Protein AF-A0A8H2VZG6-F1 (afdb_monomer_lite)

Structure (mmCIF, N/CA/C/O backbone):
data_AF-A0A8H2VZG6-F1
#
_entry.id   AF-A0A8H2VZG6-F1
#
loop_
_atom_site.group_PDB
_atom_site.id
_atom_site.type_symbol
_atom_site.label_atom_id
_atom_site.label_alt_id
_atom_site.label_comp_id
_atom_site.label_asym_id
_atom_site.label_entity_id
_atom_site.label_seq_id
_atom_site.pdbx_PDB_ins_code
_atom_site.Cartn_x
_atom_site.Cartn_y
_atom_site.Cartn_z
_atom_site.occupancy
_atom_site.B_iso_or_equiv
_atom_site.auth_seq_id
_atom_site.auth_comp_id
_atom_site.auth_asym_id
_atom_site.auth_atom_id
_atom_site.pdbx_PDB_model_num
ATOM 1 N N . MET A 1 1 ? 33.848 -24.763 13.701 1.00 37.84 1 MET A N 1
ATOM 2 C CA . MET A 1 1 ? 32.915 -24.326 12.642 1.00 37.84 1 MET A CA 1
ATOM 3 C C . MET A 1 1 ? 31.673 -23.818 13.354 1.00 37.84 1 MET A C 1
ATOM 5 O O . MET A 1 1 ? 30.870 -24.635 13.773 1.00 37.84 1 MET A O 1
ATOM 9 N N . SER A 1 2 ? 31.587 -22.513 13.623 1.00 47.09 2 SER A N 1
ATOM 10 C CA . SER A 1 2 ? 30.381 -21.935 14.229 1.00 47.09 2 SER A CA 1
ATOM 11 C C . SER A 1 2 ? 29.371 -21.682 13.125 1.00 47.09 2 SER A C 1
ATOM 13 O O . SER A 1 2 ? 29.556 -20.775 12.318 1.00 47.09 2 SER A O 1
ATOM 15 N N . THR A 1 3 ? 28.319 -22.490 13.081 1.00 54.88 3 THR A N 1
ATOM 16 C CA . THR A 1 3 ? 27.042 -22.101 12.487 1.00 54.88 3 THR A CA 1
ATOM 17 C C . THR A 1 3 ? 26.516 -20.928 13.305 1.00 54.88 3 THR A C 1
ATOM 19 O O . THR A 1 3 ? 25.902 -21.115 14.349 1.00 54.88 3 THR A O 1
ATOM 22 N N . GLN A 1 4 ? 26.851 -19.706 12.891 1.00 54.19 4 GLN A N 1
ATOM 23 C CA . GLN A 1 4 ? 26.025 -18.561 13.245 1.00 54.19 4 GLN A CA 1
ATOM 24 C C . GLN A 1 4 ? 24.702 -18.784 12.523 1.00 54.19 4 GLN A C 1
ATOM 26 O O . GLN A 1 4 ? 24.651 -18.703 11.295 1.00 54.19 4 GLN A O 1
ATOM 31 N N . ASP A 1 5 ? 23.677 -19.158 13.283 1.00 57.19 5 ASP A N 1
ATOM 32 C CA . ASP A 1 5 ? 22.294 -19.072 12.844 1.00 57.19 5 ASP A CA 1
ATOM 33 C C . ASP A 1 5 ? 22.081 -17.648 12.326 1.00 57.19 5 ASP A C 1
ATOM 35 O O . ASP A 1 5 ? 22.158 -16.672 13.073 1.00 57.19 5 ASP A O 1
ATOM 39 N N . LEU A 1 6 ? 21.949 -17.520 11.006 1.00 63.75 6 LEU A N 1
ATOM 40 C CA . LEU A 1 6 ? 21.604 -16.261 10.369 1.00 63.75 6 LEU A CA 1
ATOM 41 C C . LEU A 1 6 ? 20.164 -15.975 10.771 1.00 63.75 6 LEU A C 1
ATOM 43 O O . LEU A 1 6 ? 19.238 -16.499 10.148 1.00 63.75 6 LEU A O 1
ATOM 47 N N . ASP A 1 7 ? 19.988 -15.183 11.828 1.00 68.12 7 ASP A N 1
ATOM 48 C CA . ASP A 1 7 ? 18.688 -14.616 12.157 1.00 68.12 7 ASP A CA 1
ATOM 49 C C . ASP A 1 7 ? 18.083 -14.046 10.865 1.00 68.12 7 ASP A C 1
ATOM 51 O O . ASP A 1 7 ? 18.755 -13.288 10.149 1.00 68.12 7 ASP A O 1
ATOM 55 N N . PRO A 1 8 ? 16.854 -14.450 10.499 1.00 74.00 8 PRO A N 1
ATOM 56 C CA . PRO A 1 8 ? 16.259 -14.018 9.250 1.00 74.00 8 PRO A CA 1
ATOM 57 C C . PRO A 1 8 ? 16.148 -12.495 9.254 1.00 74.00 8 PRO A C 1
ATOM 59 O O . PRO A 1 8 ? 15.596 -11.906 10.187 1.00 74.00 8 PRO A O 1
ATOM 62 N N . ASP A 1 9 ? 16.666 -11.869 8.192 1.00 88.81 9 ASP A N 1
ATOM 63 C CA . ASP A 1 9 ? 16.637 -10.417 8.020 1.00 88.81 9 ASP A CA 1
ATOM 64 C C . ASP A 1 9 ? 15.227 -9.858 8.342 1.00 88.81 9 ASP A C 1
ATOM 66 O O . ASP A 1 9 ? 14.216 -10.469 7.962 1.00 88.81 9 ASP A O 1
ATOM 70 N N . PRO A 1 10 ? 15.118 -8.715 9.049 1.00 90.50 10 PRO A N 1
ATOM 71 C CA . PRO A 1 10 ? 13.831 -8.192 9.505 1.00 90.50 10 PRO A CA 1
ATOM 72 C C . PRO A 1 10 ? 12.799 -7.993 8.389 1.00 90.50 10 PRO A C 1
ATOM 74 O O . PRO A 1 10 ? 11.603 -8.190 8.622 1.00 90.50 10 PRO A O 1
ATOM 77 N N . ILE A 1 11 ? 13.236 -7.637 7.173 1.00 89.69 11 ILE A N 1
ATOM 78 C CA . ILE A 1 11 ? 12.339 -7.481 6.018 1.00 89.69 11 ILE A CA 1
ATOM 79 C C . ILE A 1 11 ? 11.770 -8.845 5.637 1.00 89.69 11 ILE A C 1
ATOM 81 O O . ILE A 1 11 ? 10.555 -8.988 5.480 1.00 89.69 11 ILE A O 1
ATOM 85 N N . THR A 1 12 ? 12.626 -9.859 5.550 1.00 92.38 12 THR A N 1
ATOM 86 C CA . THR A 1 12 ? 12.233 -11.239 5.254 1.00 92.38 12 THR A CA 1
ATOM 87 C C . THR A 1 12 ? 11.240 -11.767 6.286 1.00 92.38 12 THR A C 1
ATOM 89 O O . THR A 1 12 ? 10.180 -12.281 5.920 1.00 92.38 12 THR A O 1
ATOM 92 N N . THR A 1 13 ? 11.517 -11.537 7.571 1.00 93.50 13 THR A N 1
ATOM 93 C CA . THR A 1 13 ? 10.627 -11.905 8.679 1.00 93.50 13 THR A CA 1
ATOM 94 C C . THR A 1 13 ? 9.260 -11.228 8.564 1.00 93.50 13 THR A C 1
ATOM 96 O O . THR A 1 13 ? 8.226 -11.889 8.675 1.00 93.50 13 THR A O 1
ATOM 99 N N . ALA A 1 14 ? 9.215 -9.925 8.274 1.00 93.44 14 ALA A N 1
ATOM 100 C CA . ALA A 1 14 ? 7.953 -9.210 8.098 1.00 93.44 14 ALA A CA 1
ATOM 101 C C . ALA A 1 14 ? 7.160 -9.720 6.882 1.00 93.44 14 ALA A C 1
ATOM 103 O O . ALA A 1 14 ? 5.930 -9.786 6.916 1.00 93.44 14 ALA A O 1
ATOM 104 N N . CYS A 1 15 ? 7.840 -10.049 5.781 1.00 92.75 15 CYS A N 1
ATOM 105 C CA . CYS A 1 15 ? 7.216 -10.515 4.538 1.00 92.75 15 CYS A CA 1
ATOM 106 C C . CYS A 1 15 ? 6.686 -11.949 4.609 1.00 92.75 15 CYS A C 1
ATOM 108 O O . CYS A 1 15 ? 5.702 -12.264 3.935 1.00 92.75 15 CYS A O 1
ATOM 110 N N . ALA A 1 16 ? 7.257 -12.781 5.480 1.00 93.06 16 ALA A N 1
ATOM 111 C CA . ALA A 1 16 ? 6.772 -14.132 5.737 1.00 93.06 16 ALA A CA 1
ATOM 112 C C . ALA A 1 16 ? 5.455 -14.178 6.541 1.00 93.06 16 ALA A C 1
ATOM 114 O O . ALA A 1 16 ? 4.714 -15.154 6.435 1.00 93.06 16 ALA A O 1
ATOM 115 N N . LYS A 1 17 ? 5.128 -13.134 7.317 1.00 94.81 17 LYS A N 1
ATOM 116 C CA . LYS A 1 17 ? 3.923 -13.100 8.167 1.00 94.81 17 LYS A CA 1
ATOM 117 C C . LYS A 1 17 ? 2.621 -13.210 7.368 1.00 94.81 17 LYS A C 1
ATOM 119 O O . LYS A 1 17 ? 2.531 -12.774 6.214 1.00 94.81 17 LYS A O 1
ATOM 124 N N . SER A 1 18 ? 1.580 -13.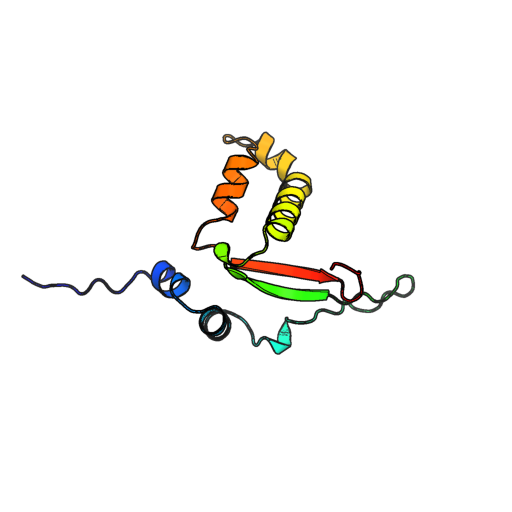750 8.004 1.00 94.50 18 SER A N 1
ATOM 125 C CA . SER A 1 18 ? 0.194 -13.608 7.536 1.00 94.50 18 SER A CA 1
ATOM 126 C C . SER A 1 18 ? -0.200 -12.122 7.472 1.00 94.50 18 SER A C 1
ATOM 128 O O . SER A 1 18 ? 0.503 -11.259 8.004 1.00 94.50 18 SER A O 1
ATOM 130 N N . LEU A 1 19 ? -1.306 -11.795 6.793 1.00 93.38 19 LEU A N 1
ATOM 131 C CA . LEU A 1 19 ? -1.803 -10.415 6.822 1.00 93.38 19 LEU A CA 1
ATOM 132 C C . LEU A 1 19 ? -2.256 -10.015 8.228 1.00 93.38 19 LEU A C 1
ATOM 134 O O . LEU A 1 19 ? -1.954 -8.899 8.635 1.00 93.38 19 LEU A O 1
ATOM 138 N N . GLU A 1 20 ? -2.906 -10.917 8.974 1.00 94.00 20 GLU A N 1
ATOM 139 C CA . GLU A 1 20 ? -3.354 -10.621 10.339 1.00 94.00 20 GLU A CA 1
ATOM 140 C C . GLU A 1 20 ? -2.174 -10.373 11.287 1.00 94.00 20 GLU A C 1
ATOM 142 O O . GLU A 1 20 ? -2.180 -9.394 12.031 1.00 94.00 20 GLU A O 1
ATOM 147 N N . ASP A 1 21 ? -1.135 -11.214 11.236 1.00 96.06 21 ASP A N 1
ATOM 148 C CA . ASP A 1 21 ? 0.058 -11.038 12.072 1.00 96.06 21 ASP A CA 1
ATOM 149 C C . ASP A 1 21 ? 0.828 -9.775 11.689 1.00 96.06 21 ASP A C 1
ATOM 151 O O . ASP A 1 21 ? 1.296 -9.048 12.560 1.00 96.06 21 ASP A O 1
ATOM 155 N N . PHE A 1 22 ? 0.958 -9.497 10.387 1.00 95.06 22 PHE A N 1
ATOM 156 C CA . PHE A 1 22 ? 1.596 -8.268 9.922 1.00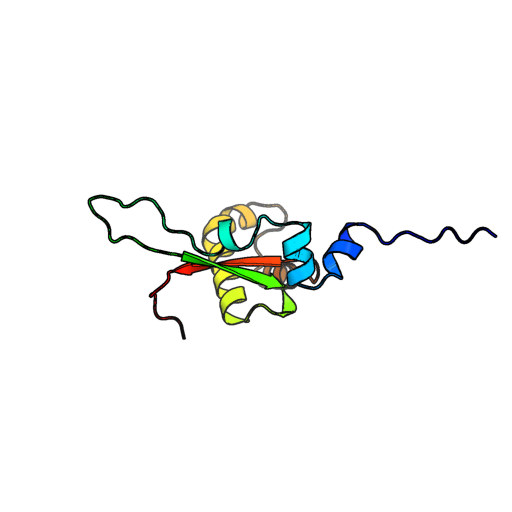 95.06 22 PHE A CA 1
ATOM 157 C C . PHE A 1 22 ? 0.841 -7.036 10.424 1.00 95.06 22 PHE A C 1
ATOM 159 O O . PHE A 1 22 ? 1.452 -6.084 10.902 1.00 95.06 22 PHE A O 1
ATOM 166 N N . GLU A 1 23 ? -0.485 -7.051 10.320 1.00 95.00 23 GLU A N 1
ATOM 167 C CA . GLU A 1 23 ? -1.314 -5.941 10.759 1.00 95.00 23 GLU A CA 1
ATOM 168 C C . GLU A 1 23 ? -1.225 -5.736 12.275 1.00 95.00 23 GLU A C 1
ATOM 170 O O . GLU A 1 23 ? -1.009 -4.613 12.721 1.00 95.00 23 GLU A O 1
ATOM 175 N N . ARG A 1 24 ? -1.310 -6.812 13.064 1.00 95.62 24 ARG A N 1
ATOM 176 C CA . ARG A 1 24 ? -1.165 -6.753 14.524 1.00 95.62 24 ARG A CA 1
ATOM 177 C C . ARG A 1 24 ? 0.179 -6.163 14.951 1.00 95.62 24 ARG A C 1
ATOM 179 O O . ARG A 1 24 ? 0.222 -5.390 15.904 1.00 95.62 24 ARG A O 1
ATOM 186 N N . ASP A 1 25 ? 1.261 -6.555 14.282 1.00 95.88 25 ASP A N 1
ATOM 187 C CA . ASP A 1 25 ? 2.617 -6.244 14.734 1.00 95.88 25 ASP A CA 1
ATOM 188 C C . ASP A 1 25 ? 3.128 -4.888 14.209 1.00 95.88 25 ASP A C 1
ATOM 190 O O . ASP A 1 25 ? 3.984 -4.273 14.846 1.00 95.88 25 ASP A O 1
ATOM 194 N N . TYR A 1 26 ? 2.624 -4.412 13.061 1.00 94.94 26 TYR A N 1
ATOM 195 C CA . TYR A 1 26 ? 3.154 -3.218 12.382 1.00 94.94 26 TYR A CA 1
ATOM 196 C C . TYR A 1 26 ? 2.134 -2.113 12.103 1.00 94.94 26 TYR A C 1
ATOM 198 O O . TYR A 1 26 ? 2.531 -1.028 11.673 1.00 94.94 26 TYR A O 1
ATOM 206 N N . MET A 1 27 ? 0.837 -2.350 12.304 1.00 94.94 27 MET A N 1
ATOM 207 C CA . MET A 1 27 ? -0.201 -1.351 12.058 1.00 94.94 27 MET A CA 1
ATOM 208 C C . MET A 1 27 ? -0.947 -0.971 13.342 1.00 94.94 27 MET A C 1
ATOM 210 O O . MET A 1 27 ? -0.989 -1.739 14.302 1.00 94.94 27 MET A O 1
ATOM 214 N N . PRO A 1 28 ? -1.570 0.220 13.379 1.00 95.12 28 PRO A N 1
ATOM 215 C CA . PRO A 1 28 ? -2.553 0.537 14.405 1.00 95.12 28 PRO A CA 1
ATOM 216 C C . PRO A 1 28 ? -3.703 -0.483 14.417 1.00 95.12 28 PRO A C 1
ATOM 218 O O . PRO A 1 28 ? -3.951 -1.136 13.398 1.00 95.12 28 PRO A O 1
ATOM 221 N N . PRO A 1 29 ? -4.467 -0.582 15.520 1.00 93.62 29 PRO A N 1
ATOM 222 C CA . PRO A 1 29 ? -5.635 -1.450 15.579 1.00 93.62 29 PRO A CA 1
ATOM 223 C C . PRO A 1 29 ? -6.570 -1.219 14.389 1.00 93.62 29 PRO A C 1
ATOM 225 O O . PRO A 1 29 ? -6.902 -0.079 14.070 1.00 93.62 29 PRO A O 1
ATOM 228 N N . ARG A 1 30 ? -7.057 -2.298 13.766 1.00 92.12 30 ARG A N 1
ATOM 229 C CA . ARG A 1 30 ? -7.959 -2.249 12.600 1.00 92.12 30 ARG A CA 1
ATOM 230 C C . ARG A 1 30 ? -9.112 -1.251 12.772 1.00 92.12 30 ARG A C 1
ATOM 232 O O . ARG A 1 30 ? -9.465 -0.535 11.835 1.00 92.12 30 ARG A O 1
ATOM 239 N N . SER A 1 31 ? -9.674 -1.169 13.979 1.00 93.00 31 SER A N 1
ATOM 240 C CA . SER A 1 31 ? -10.766 -0.257 14.337 1.00 93.00 31 SER A CA 1
ATOM 241 C C . SER A 1 31 ? -10.429 1.228 14.172 1.00 93.00 31 SER A C 1
ATOM 243 O O . SER A 1 31 ? -11.342 2.023 13.975 1.00 93.00 31 SER A O 1
ATOM 245 N N . SER A 1 32 ? -9.151 1.615 14.215 1.00 93.31 32 SER A N 1
ATOM 246 C CA . SER A 1 32 ? -8.739 3.016 14.116 1.00 93.31 32 SER A CA 1
ATOM 247 C C . SER A 1 32 ? -8.658 3.530 12.680 1.00 93.31 32 SER A C 1
ATOM 249 O O . SER A 1 32 ? -8.613 4.742 12.485 1.00 93.31 32 SER A O 1
ATOM 251 N N . TYR A 1 33 ? -8.587 2.647 11.676 1.00 93.00 33 TYR A N 1
ATOM 252 C CA . TYR A 1 33 ? -8.326 3.065 10.293 1.00 93.00 33 TYR A CA 1
ATOM 253 C C . TYR A 1 33 ? -9.163 2.343 9.224 1.00 93.00 33 TYR A C 1
ATOM 255 O O . TYR A 1 33 ? -9.172 2.769 8.071 1.00 93.00 33 TYR A O 1
ATOM 263 N N . ALA A 1 34 ? -9.882 1.266 9.558 1.00 94.38 34 ALA A N 1
ATOM 264 C CA . ALA A 1 34 ? -10.637 0.488 8.571 1.00 94.38 34 ALA A CA 1
ATOM 265 C C . ALA A 1 34 ? -11.747 1.258 7.857 1.00 94.38 34 ALA A C 1
ATOM 267 O O . ALA A 1 34 ? -12.059 0.956 6.700 1.00 94.38 34 ALA A O 1
ATOM 268 N N . LEU A 1 35 ? -12.339 2.229 8.545 1.00 95.00 35 LEU A N 1
ATOM 269 C CA . LEU A 1 35 ? -13.377 3.095 8.020 1.00 95.00 35 LEU A CA 1
ATOM 270 C C . LEU A 1 35 ? -12.971 4.542 8.275 1.00 95.00 35 LEU A C 1
ATOM 272 O O . LEU A 1 35 ? -12.700 4.928 9.409 1.00 95.00 35 LEU A O 1
ATOM 276 N N . TYR A 1 36 ? -12.945 5.336 7.215 1.00 92.88 36 TYR A N 1
ATOM 277 C CA . TYR A 1 36 ? -12.644 6.754 7.279 1.00 92.88 36 TYR A CA 1
ATOM 278 C C . TYR A 1 36 ? -13.840 7.561 6.785 1.00 92.88 36 TYR A C 1
ATOM 280 O O . TYR A 1 36 ? -14.242 7.446 5.627 1.00 92.88 36 TYR A O 1
ATOM 288 N N . ALA A 1 37 ? -14.387 8.398 7.660 1.00 90.81 37 ALA A N 1
ATOM 289 C CA . ALA A 1 37 ? -15.369 9.410 7.309 1.00 90.81 37 ALA A CA 1
ATOM 290 C C . ALA A 1 37 ? -14.706 10.786 7.485 1.00 90.81 37 ALA A C 1
ATOM 292 O O . ALA A 1 37 ? -14.406 11.166 8.621 1.00 90.81 37 ALA A O 1
ATOM 293 N N . PRO A 1 38 ? -14.406 11.524 6.400 1.00 88.31 38 PRO A N 1
ATOM 294 C CA . PRO A 1 38 ? -13.951 12.898 6.525 1.00 88.31 38 PRO A CA 1
ATOM 295 C C . PRO A 1 38 ? -15.002 13.759 7.245 1.00 88.31 38 PRO A C 1
ATOM 297 O O . PRO A 1 38 ? -16.196 13.450 7.182 1.00 88.31 38 PRO A O 1
ATOM 300 N N . PRO A 1 39 ? -14.580 14.869 7.878 1.00 88.56 39 PRO A N 1
ATOM 301 C CA . PRO A 1 39 ? -15.506 15.820 8.475 1.00 88.56 39 PRO A CA 1
ATOM 302 C C . PRO A 1 39 ? -16.555 16.282 7.452 1.00 88.56 39 PRO A C 1
ATOM 304 O O . PRO A 1 39 ? -16.200 16.511 6.287 1.00 88.56 39 PRO A O 1
ATOM 307 N N . PRO A 1 40 ? -17.827 16.433 7.862 1.00 86.62 40 PRO A N 1
ATOM 308 C CA . PRO A 1 40 ? -18.878 16.896 6.970 1.00 86.62 40 PRO A CA 1
ATOM 309 C C . PRO A 1 40 ? -18.538 18.289 6.436 1.00 86.62 40 PRO A C 1
ATOM 311 O O . PRO A 1 40 ? -18.046 19.153 7.165 1.00 86.62 40 PRO A O 1
ATOM 314 N N . LYS A 1 41 ? -18.799 18.502 5.146 1.00 88.00 41 LYS A N 1
ATOM 315 C CA . LYS A 1 41 ? -18.678 19.812 4.501 1.00 88.00 41 LYS A CA 1
ATOM 316 C C . LYS A 1 41 ? -20.086 20.356 4.248 1.00 88.00 41 LYS A C 1
ATOM 318 O O . LYS A 1 41 ? -20.923 19.569 3.815 1.00 88.00 41 LYS A O 1
ATOM 323 N N . PRO A 1 42 ? -20.347 21.659 4.467 1.00 85.12 42 PRO A N 1
ATOM 324 C CA . PRO A 1 42 ? -21.686 22.233 4.304 1.00 85.12 42 PRO A CA 1
ATOM 325 C C . PRO A 1 42 ? -22.295 21.980 2.918 1.00 85.12 42 PRO A C 1
ATOM 327 O O . PRO A 1 42 ? -23.480 21.686 2.813 1.00 85.12 42 PRO A O 1
ATOM 330 N N . ASP A 1 43 ? -21.458 22.007 1.877 1.00 88.69 43 ASP A N 1
ATOM 331 C CA . ASP A 1 43 ? -21.902 21.988 0.478 1.00 88.69 43 ASP A CA 1
ATOM 332 C C . ASP A 1 43 ? -21.590 20.670 -0.251 1.00 88.69 43 ASP A C 1
ATOM 334 O O . ASP A 1 43 ? -21.557 20.629 -1.482 1.00 88.69 43 ASP A O 1
ATOM 338 N N . ALA A 1 44 ? -21.298 19.583 0.474 1.00 80.56 44 ALA A N 1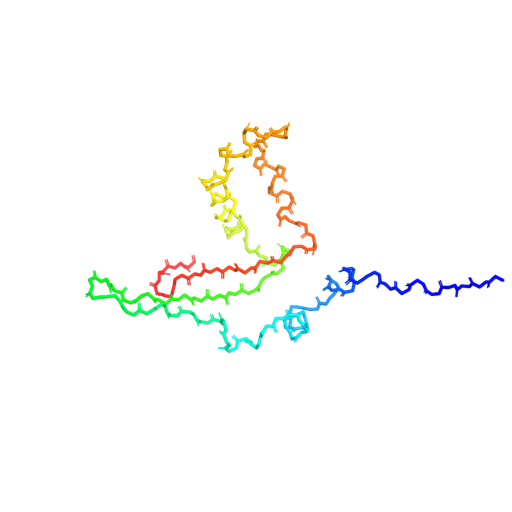
ATOM 339 C CA . ALA A 1 44 ? -20.984 18.302 -0.156 1.00 80.56 44 ALA A CA 1
ATOM 340 C C . ALA A 1 44 ? -21.549 17.106 0.621 1.00 80.56 44 ALA A C 1
ATOM 342 O O . ALA A 1 44 ? -21.527 17.103 1.852 1.00 80.56 44 ALA A O 1
ATOM 343 N N . PRO A 1 45 ? -21.995 16.048 -0.083 1.00 83.56 45 PRO A N 1
ATOM 344 C CA . PRO A 1 45 ? -22.429 14.824 0.572 1.00 83.56 45 PRO A CA 1
ATOM 345 C C . PRO A 1 45 ? -21.280 14.214 1.382 1.00 83.56 45 PRO A C 1
ATOM 347 O O . PRO A 1 45 ? -20.138 14.137 0.911 1.00 83.56 45 PRO A O 1
ATOM 350 N N . THR A 1 46 ? -21.586 13.752 2.595 1.00 84.19 46 THR A N 1
ATOM 351 C CA . THR A 1 46 ? -20.625 13.021 3.425 1.00 84.19 46 THR A CA 1
ATOM 352 C C . THR A 1 46 ? -20.285 11.704 2.744 1.00 84.19 46 THR A C 1
ATOM 354 O O . THR A 1 46 ? -21.133 10.829 2.584 1.00 84.19 46 THR A O 1
ATOM 357 N N . LYS A 1 47 ? -19.021 11.557 2.357 1.00 90.25 47 LYS A N 1
ATOM 358 C CA . LYS A 1 47 ? -18.477 10.302 1.840 1.00 90.25 47 LYS A CA 1
ATOM 359 C C . LYS A 1 47 ? -17.912 9.487 2.988 1.00 90.25 47 LYS A C 1
ATOM 361 O O . LYS A 1 47 ? -17.473 10.044 3.985 1.00 90.25 47 LYS A O 1
ATOM 366 N N . SER A 1 48 ? -17.892 8.174 2.843 1.00 92.50 48 SER A N 1
ATOM 367 C CA . SER A 1 48 ? -17.169 7.281 3.748 1.00 92.50 48 SER A CA 1
ATOM 368 C C . SER A 1 48 ? -16.291 6.365 2.922 1.00 92.50 48 SER A C 1
ATOM 370 O O . SER A 1 48 ? -16.626 6.052 1.783 1.00 92.50 48 SER A O 1
ATOM 372 N N . TYR A 1 49 ? -15.164 5.944 3.475 1.00 95.25 49 TYR A N 1
ATOM 373 C CA . TYR A 1 49 ? -14.175 5.154 2.763 1.00 95.25 49 TYR A CA 1
ATOM 374 C C . TYR A 1 49 ? -13.782 3.933 3.575 1.00 95.25 49 TYR A C 1
ATOM 376 O O . TYR A 1 49 ? -13.438 4.043 4.749 1.00 95.25 49 TYR A O 1
ATOM 384 N N . LYS A 1 50 ? -13.797 2.768 2.936 1.00 96.00 50 LYS A N 1
ATOM 385 C CA . LYS A 1 50 ? -13.280 1.523 3.492 1.00 96.00 50 LYS A CA 1
ATOM 386 C C . LYS A 1 50 ? -11.832 1.351 3.056 1.00 96.00 50 LYS A C 1
ATOM 388 O O . LYS A 1 50 ? -11.536 1.415 1.862 1.00 96.00 50 LYS A O 1
ATOM 393 N N . ILE A 1 51 ? -10.948 1.114 4.018 1.00 95.88 51 ILE A N 1
ATOM 394 C CA . ILE A 1 51 ? -9.524 0.865 3.784 1.00 95.88 51 ILE A CA 1
ATOM 395 C C . ILE A 1 51 ? -9.259 -0.606 4.053 1.00 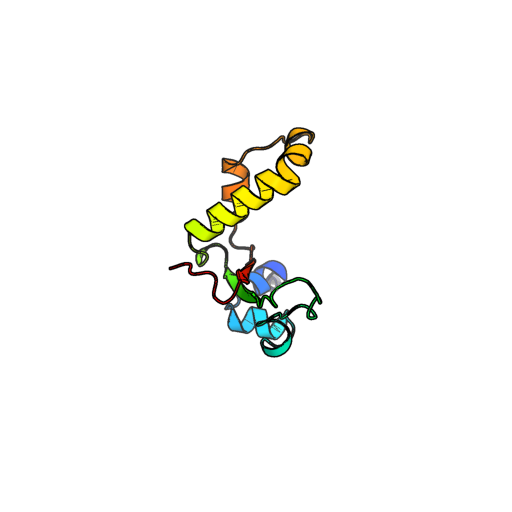95.88 51 ILE A C 1
ATOM 397 O O . ILE A 1 51 ? -9.477 -1.058 5.173 1.00 95.88 51 ILE A O 1
ATOM 401 N N . ASN A 1 52 ? -8.789 -1.355 3.061 1.00 95.44 52 ASN A N 1
ATOM 402 C CA . ASN A 1 52 ? -8.446 -2.770 3.201 1.00 95.44 52 ASN A CA 1
ATOM 403 C C . ASN A 1 52 ? -6.962 -3.000 2.907 1.00 95.44 52 ASN A C 1
ATOM 405 O O . ASN A 1 52 ? -6.400 -2.360 2.017 1.00 95.44 52 ASN A O 1
ATOM 409 N N . LEU A 1 53 ? -6.360 -3.939 3.637 1.00 95.81 53 LEU A N 1
ATOM 410 C CA . LEU A 1 53 ? -4.972 -4.348 3.471 1.00 95.81 53 LEU A CA 1
ATOM 411 C C . LEU A 1 53 ? -4.885 -5.611 2.602 1.00 95.81 53 LEU A C 1
ATOM 413 O O . LEU A 1 53 ? -5.632 -6.564 2.813 1.00 95.81 53 LEU A O 1
ATOM 417 N N . TYR A 1 54 ? -3.958 -5.621 1.647 1.00 96.25 54 TYR A N 1
ATOM 418 C CA . TYR A 1 54 ? -3.701 -6.754 0.758 1.00 96.25 54 TYR A CA 1
ATOM 419 C C . TYR A 1 54 ? -2.201 -7.004 0.609 1.00 96.25 54 TYR A C 1
ATOM 421 O O . TYR A 1 54 ? -1.401 -6.067 0.611 1.00 96.25 54 TYR A O 1
ATOM 429 N N . LYS A 1 55 ? -1.814 -8.262 0.386 1.00 94.94 55 LYS A N 1
ATOM 430 C CA . LYS A 1 55 ? -0.516 -8.592 -0.219 1.00 94.94 55 LYS A CA 1
ATOM 431 C C . LYS A 1 55 ? -0.600 -8.403 -1.730 1.00 94.94 55 LYS A C 1
ATOM 433 O O . LYS A 1 55 ? -1.678 -8.579 -2.306 1.00 94.94 55 LYS A O 1
ATOM 438 N N . ALA A 1 56 ? 0.530 -8.128 -2.379 1.00 93.88 56 ALA A N 1
ATOM 439 C CA . ALA A 1 56 ? 0.594 -7.983 -3.835 1.00 93.88 56 ALA A CA 1
ATOM 440 C C . ALA A 1 56 ? -0.018 -9.178 -4.596 1.00 93.88 56 ALA A C 1
ATOM 442 O O . ALA A 1 56 ? -0.739 -8.978 -5.569 1.00 93.88 56 ALA A O 1
ATOM 443 N N . ASN A 1 57 ? 0.199 -10.409 -4.117 1.00 90.88 57 ASN A N 1
ATOM 444 C CA . ASN A 1 57 ? -0.331 -11.631 -4.735 1.00 90.88 57 ASN A CA 1
ATOM 445 C C . ASN A 1 57 ? -1.831 -11.882 -4.476 1.00 90.88 57 ASN A C 1
ATOM 447 O O . ASN A 1 57 ? -2.450 -12.643 -5.211 1.00 90.88 57 ASN A O 1
ATOM 451 N N . THR A 1 58 ? -2.413 -11.257 -3.450 1.00 94.25 58 THR A N 1
ATOM 452 C CA . THR A 1 58 ? -3.847 -11.370 -3.113 1.00 94.25 58 THR A CA 1
ATOM 453 C C . THR A 1 58 ? -4.690 -10.231 -3.684 1.00 94.25 58 THR A C 1
ATOM 455 O O . THR A 1 58 ? -5.917 -10.295 -3.649 1.00 94.25 58 THR A O 1
ATOM 458 N N . LEU A 1 59 ? -4.053 -9.167 -4.181 1.00 94.69 59 LEU A N 1
ATOM 459 C CA . LEU A 1 59 ? -4.753 -8.021 -4.744 1.00 94.69 59 LEU A CA 1
ATOM 460 C C . LEU A 1 59 ? -5.335 -8.379 -6.115 1.00 94.69 59 LEU A C 1
ATOM 462 O O . LEU A 1 59 ? -4.630 -8.862 -7.002 1.00 94.69 59 LEU A O 1
ATOM 466 N N . HIS A 1 60 ? -6.622 -8.098 -6.314 1.00 95.31 60 HIS A N 1
ATOM 467 C CA . HIS A 1 60 ? -7.289 -8.406 -7.572 1.00 95.31 60 HIS A CA 1
ATOM 468 C C . HIS A 1 60 ? -6.662 -7.625 -8.738 1.00 95.31 60 HIS A C 1
ATOM 470 O O . HIS A 1 60 ? -6.338 -6.440 -8.625 1.00 95.31 60 HIS A O 1
ATOM 476 N N . THR A 1 61 ? -6.537 -8.253 -9.909 1.00 93.38 61 THR A N 1
ATOM 477 C CA . THR A 1 61 ? -5.866 -7.644 -11.073 1.00 93.38 61 THR A CA 1
ATOM 478 C C . THR A 1 61 ? -6.528 -6.340 -11.532 1.00 93.38 61 THR A C 1
ATOM 480 O O . THR A 1 61 ? -5.842 -5.439 -12.031 1.00 93.38 61 THR A O 1
ATOM 483 N N . ARG A 1 62 ? -7.852 -6.211 -11.344 1.00 94.25 62 ARG A N 1
ATOM 484 C CA . ARG A 1 62 ? -8.589 -4.961 -11.610 1.00 94.25 62 ARG A CA 1
ATOM 485 C C . ARG A 1 62 ? -8.122 -3.830 -10.691 1.00 94.25 62 ARG A C 1
ATOM 487 O O . ARG A 1 62 ? -7.806 -2.756 -11.194 1.00 94.25 62 ARG A O 1
ATOM 494 N N . ASP A 1 63 ? -7.990 -4.089 -9.390 1.00 95.12 63 ASP A N 1
ATOM 495 C CA . ASP A 1 63 ? -7.503 -3.098 -8.424 1.00 95.12 63 ASP A CA 1
ATOM 496 C C . ASP A 1 63 ? -6.048 -2.719 -8.699 1.00 95.12 63 ASP A C 1
ATOM 498 O O . ASP A 1 63 ? -5.721 -1.539 -8.763 1.00 95.12 63 ASP A O 1
ATOM 502 N N . LEU A 1 64 ? -5.180 -3.706 -8.952 1.00 95.38 64 LEU A N 1
ATOM 503 C CA . LEU A 1 64 ? -3.778 -3.455 -9.299 1.00 95.38 64 LEU A CA 1
ATOM 504 C C . LEU A 1 64 ? -3.664 -2.548 -10.536 1.00 95.38 64 LEU A C 1
ATOM 506 O O . LEU A 1 64 ? -2.832 -1.642 -10.588 1.00 95.38 64 LEU A O 1
ATOM 510 N N . THR A 1 65 ? -4.529 -2.768 -11.529 1.00 95.88 65 THR A N 1
ATOM 511 C CA . THR A 1 65 ? -4.591 -1.939 -12.739 1.00 95.88 65 THR A CA 1
ATOM 512 C C . THR A 1 65 ? -5.114 -0.536 -12.437 1.00 95.88 65 THR A C 1
ATOM 514 O O . THR A 1 65 ? -4.540 0.434 -12.928 1.00 95.88 65 THR A O 1
ATOM 517 N N . ALA A 1 66 ? -6.142 -0.398 -11.596 1.00 96.19 66 ALA A N 1
ATOM 518 C CA . ALA A 1 66 ? -6.628 0.905 -11.148 1.00 96.19 66 ALA A CA 1
ATOM 519 C C . ALA A 1 66 ? -5.537 1.692 -10.397 1.00 96.19 66 ALA A C 1
ATOM 521 O O . ALA A 1 66 ? -5.329 2.873 -10.676 1.00 96.19 66 ALA A O 1
ATOM 522 N N . CYS A 1 67 ? -4.775 1.031 -9.519 1.00 96.75 67 CYS A N 1
ATOM 523 C CA . CYS A 1 67 ? -3.629 1.621 -8.829 1.00 96.75 67 CYS A CA 1
ATOM 524 C C . CYS A 1 67 ? -2.516 2.039 -9.803 1.00 96.75 67 CYS A C 1
ATOM 526 O O . CYS A 1 67 ? -1.974 3.135 -9.673 1.00 96.75 67 CYS A O 1
ATOM 528 N N . LEU A 1 68 ? -2.190 1.213 -10.803 1.00 96.94 68 LEU A N 1
ATOM 529 C CA . LEU A 1 68 ? -1.186 1.563 -11.814 1.00 96.94 68 LEU A CA 1
ATOM 530 C C . LEU A 1 68 ? -1.613 2.797 -12.621 1.00 96.94 68 LEU A C 1
ATOM 532 O O . LEU A 1 68 ? -0.816 3.715 -12.806 1.00 96.94 68 LEU A O 1
ATOM 536 N N . ASN A 1 69 ? -2.879 2.845 -13.044 1.00 96.81 69 ASN A N 1
ATOM 537 C CA . ASN A 1 69 ? -3.444 3.991 -13.755 1.00 96.81 69 ASN A CA 1
ATOM 538 C C . ASN A 1 69 ? -3.417 5.255 -12.886 1.00 96.81 69 ASN A C 1
ATOM 540 O O . ASN A 1 69 ? -3.146 6.346 -13.386 1.00 96.81 69 ASN A O 1
ATOM 544 N N . LEU A 1 70 ? -3.674 5.121 -11.580 1.00 96.69 70 LEU A N 1
ATOM 545 C CA . LEU A 1 70 ? -3.560 6.230 -10.638 1.00 96.69 70 LEU A CA 1
ATOM 546 C C . LEU A 1 70 ? -2.123 6.768 -10.593 1.00 96.69 70 LEU A C 1
ATOM 548 O O . LEU A 1 70 ? -1.942 7.973 -10.743 1.00 96.69 70 LEU A O 1
ATOM 552 N N . ILE A 1 71 ? -1.118 5.893 -10.471 1.00 96.19 71 ILE A N 1
ATOM 553 C CA . ILE A 1 71 ? 0.307 6.272 -10.478 1.00 96.19 71 ILE A CA 1
ATOM 554 C C . ILE A 1 71 ? 0.691 6.954 -11.794 1.00 96.19 71 ILE A C 1
ATOM 556 O O . ILE A 1 71 ? 1.390 7.966 -11.784 1.00 96.19 71 ILE A O 1
ATOM 560 N N . GLU A 1 72 ? 0.239 6.435 -12.937 1.00 96.19 72 GLU A N 1
ATOM 561 C CA . GLU A 1 72 ? 0.520 7.062 -14.230 1.00 96.19 72 GLU A CA 1
ATOM 562 C C . GLU A 1 72 ? -0.048 8.482 -14.303 1.00 96.19 72 GLU A C 1
ATOM 564 O O . GLU A 1 72 ? 0.635 9.410 -14.743 1.00 96.19 72 GLU A O 1
ATOM 569 N N . ARG A 1 73 ? -1.285 8.668 -13.835 1.00 97.19 73 ARG A N 1
ATOM 570 C CA . ARG A 1 73 ? -1.958 9.969 -13.854 1.00 97.19 73 ARG A CA 1
ATOM 571 C C . ARG A 1 73 ? -1.307 10.982 -12.918 1.00 97.19 73 ARG A C 1
ATOM 573 O O . ARG A 1 73 ? -1.187 12.143 -13.297 1.00 97.19 73 ARG A O 1
ATOM 580 N N . THR A 1 74 ? -0.904 10.576 -11.716 1.00 96.38 74 THR A N 1
ATOM 581 C CA . THR A 1 74 ? -0.381 11.503 -10.697 1.00 96.38 74 THR A CA 1
ATOM 582 C C . THR A 1 74 ? 1.129 11.697 -10.787 1.00 96.38 74 THR A C 1
ATOM 584 O O . THR A 1 74 ? 1.627 12.792 -10.542 1.00 96.38 74 THR A O 1
ATOM 587 N N . SER A 1 75 ? 1.874 10.658 -11.163 1.00 94.12 75 SER A N 1
ATOM 588 C CA . SER A 1 75 ? 3.340 10.643 -11.126 1.00 94.12 75 SER A CA 1
ATOM 589 C C . SER A 1 75 ? 3.992 10.356 -12.478 1.00 94.12 75 SER A C 1
ATOM 591 O O . SER A 1 75 ? 5.211 10.481 -12.598 1.00 94.12 75 SER A O 1
ATOM 593 N N . GLY A 1 76 ? 3.229 10.025 -13.524 1.00 92.69 76 GLY A N 1
ATOM 594 C CA . GLY A 1 76 ? 3.782 9.664 -14.834 1.00 92.69 76 GLY A CA 1
ATOM 595 C C . GLY A 1 76 ? 4.663 10.754 -15.447 1.00 92.69 76 GLY A C 1
ATOM 596 O O . GLY A 1 76 ? 5.717 10.447 -16.002 1.00 92.69 76 GLY A O 1
ATOM 597 N N . LYS A 1 77 ? 4.304 12.037 -15.283 1.00 93.81 77 LYS A N 1
ATOM 598 C CA . LYS A 1 77 ? 5.143 13.163 -15.739 1.00 93.81 77 LYS A CA 1
ATOM 599 C C . LYS A 1 77 ? 6.515 13.166 -15.054 1.00 93.81 77 LYS A C 1
ATOM 601 O O . LYS A 1 77 ? 7.526 13.333 -15.730 1.00 93.81 77 LYS A O 1
ATOM 606 N N . HIS A 1 78 ? 6.553 12.936 -13.742 1.00 94.50 78 HIS A N 1
ATOM 607 C CA . HIS A 1 78 ? 7.801 12.871 -12.980 1.00 94.50 78 HIS A CA 1
ATOM 608 C C . HIS A 1 78 ? 8.655 11.672 -13.397 1.00 94.50 78 HIS A C 1
ATOM 610 O O . HIS A 1 78 ? 9.856 11.823 -13.605 1.00 94.50 78 HIS A O 1
ATOM 616 N N . TYR A 1 79 ? 8.039 10.505 -13.614 1.00 92.50 79 TYR A N 1
ATOM 617 C CA . TYR A 1 79 ? 8.758 9.335 -14.119 1.00 92.50 79 TYR A CA 1
ATOM 618 C C . TYR A 1 79 ? 9.357 9.574 -15.505 1.00 92.50 79 TYR A C 1
ATOM 620 O O . TYR A 1 79 ? 10.527 9.261 -15.713 1.00 92.50 79 TYR A O 1
ATOM 628 N N . ARG A 1 80 ? 8.607 10.176 -16.437 1.00 92.38 80 ARG A N 1
ATOM 629 C CA . ARG A 1 80 ? 9.109 10.501 -17.786 1.00 92.38 80 ARG A CA 1
ATOM 630 C C . ARG A 1 80 ? 10.283 11.480 -17.767 1.00 92.38 80 ARG A C 1
ATOM 632 O O . ARG A 1 80 ? 11.156 11.364 -18.614 1.00 92.38 80 ARG A O 1
ATOM 639 N N . GLY A 1 81 ? 10.317 12.402 -16.804 1.00 93.81 81 GLY A N 1
ATOM 640 C CA . GLY A 1 81 ? 11.450 13.309 -16.599 1.00 93.81 81 GLY A CA 1
ATOM 641 C C . GLY A 1 81 ? 12.638 12.690 -15.853 1.00 93.81 81 GLY A C 1
ATOM 642 O O . GLY A 1 81 ? 13.679 13.328 -15.737 1.00 93.81 81 GLY A O 1
ATOM 643 N N . SER A 1 82 ? 12.503 11.471 -15.324 1.00 93.25 82 SER A N 1
ATOM 644 C CA . SER A 1 82 ? 13.574 10.779 -14.603 1.00 93.25 82 SER A CA 1
ATOM 645 C C . SER A 1 82 ? 14.499 10.013 -15.553 1.00 93.25 82 SER A C 1
ATOM 647 O O . SER A 1 82 ? 14.099 9.623 -16.649 1.00 93.25 82 SER A O 1
ATOM 649 N N . ARG A 1 83 ? 15.710 9.679 -15.086 1.00 92.38 83 ARG A N 1
ATOM 650 C CA . ARG A 1 83 ? 16.684 8.863 -15.838 1.00 92.38 83 ARG A CA 1
ATOM 651 C C . ARG A 1 83 ? 16.121 7.518 -16.318 1.00 92.38 83 ARG A C 1
ATOM 653 O O . ARG A 1 83 ? 16.580 6.992 -17.323 1.00 92.38 83 ARG A O 1
ATOM 660 N N . LEU A 1 84 ? 15.170 6.937 -15.585 1.00 87.25 84 LEU A N 1
ATOM 661 C CA . LEU A 1 84 ? 14.589 5.629 -15.904 1.00 87.25 84 LEU A CA 1
ATOM 662 C C . LEU A 1 84 ? 13.346 5.713 -16.802 1.00 87.25 84 LEU A C 1
ATOM 664 O O . LEU A 1 84 ? 12.915 4.683 -17.320 1.00 87.25 84 LEU A O 1
ATOM 668 N N . GLY A 1 85 ? 12.775 6.906 -16.988 1.00 92.69 85 GLY A N 1
ATOM 669 C CA . GLY A 1 85 ? 11.533 7.097 -17.731 1.00 92.69 85 GLY A CA 1
ATOM 670 C C . GLY A 1 85 ? 10.304 6.451 -17.072 1.00 92.69 85 GLY A C 1
ATOM 671 O O . GLY A 1 85 ? 10.350 5.905 -15.968 1.00 92.69 85 GLY A O 1
ATOM 672 N N . TRP A 1 86 ? 9.171 6.509 -17.777 1.00 94.12 86 TRP A N 1
ATOM 673 C CA . TRP A 1 86 ? 7.959 5.767 -17.422 1.00 94.12 86 TRP A CA 1
ATOM 674 C C . TRP A 1 86 ? 7.882 4.472 -18.230 1.00 94.12 86 TRP A C 1
ATOM 676 O O . TRP A 1 86 ? 7.925 4.500 -19.458 1.00 94.12 86 TRP A O 1
ATOM 686 N N . ASN A 1 87 ? 7.718 3.343 -17.544 1.00 94.81 87 ASN A N 1
ATOM 687 C CA . ASN A 1 87 ? 7.449 2.052 -18.167 1.00 94.81 87 ASN A CA 1
ATOM 688 C C . ASN A 1 87 ? 6.383 1.316 -17.348 1.00 94.81 87 ASN A C 1
ATOM 690 O O . ASN A 1 87 ? 6.681 0.746 -16.296 1.00 94.81 87 ASN A O 1
ATOM 694 N N . GLY A 1 88 ? 5.140 1.327 -17.837 1.00 93.75 88 GLY A N 1
ATOM 695 C CA . GLY A 1 88 ? 3.998 0.737 -17.134 1.00 93.75 88 GLY A CA 1
ATOM 696 C C . GLY A 1 88 ? 4.136 -0.769 -16.893 1.00 93.75 88 GLY A C 1
ATOM 697 O O . GLY A 1 88 ? 3.715 -1.259 -15.850 1.00 93.75 88 GLY A O 1
ATOM 698 N N . VAL A 1 89 ? 4.790 -1.509 -17.797 1.00 94.56 89 VAL A N 1
ATOM 699 C CA . VAL A 1 89 ? 5.037 -2.953 -17.624 1.00 94.56 89 VAL A CA 1
ATOM 700 C C . VAL A 1 89 ? 6.034 -3.195 -16.495 1.00 94.56 89 VAL A C 1
ATOM 702 O O . VAL A 1 89 ? 5.791 -4.029 -15.624 1.00 94.56 89 VAL A O 1
ATOM 705 N N . ARG A 1 90 ? 7.140 -2.442 -16.469 1.00 94.62 90 ARG A N 1
ATOM 706 C CA . ARG A 1 90 ? 8.128 -2.518 -15.387 1.00 94.62 90 ARG A CA 1
ATOM 707 C C . ARG A 1 90 ? 7.506 -2.122 -14.053 1.00 94.62 90 ARG A C 1
ATOM 709 O O . ARG A 1 90 ? 7.692 -2.841 -13.077 1.00 94.62 90 ARG A O 1
ATOM 716 N N . LYS A 1 91 ? 6.729 -1.034 -14.020 1.00 95.56 91 LYS A N 1
ATOM 717 C CA . LYS A 1 91 ? 6.064 -0.581 -12.795 1.00 95.56 91 LYS A CA 1
ATOM 718 C C . LYS A 1 91 ? 5.029 -1.592 -12.308 1.00 95.56 91 LYS A C 1
ATOM 720 O O . LYS A 1 9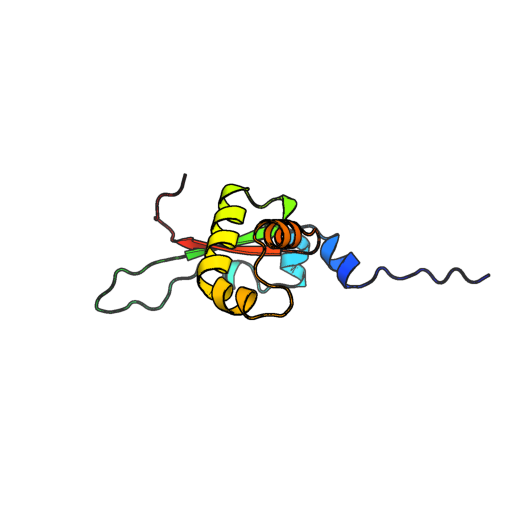1 ? 4.975 -1.862 -11.120 1.00 95.56 91 LYS A O 1
ATOM 725 N N . ARG A 1 92 ? 4.278 -2.228 -13.213 1.00 95.44 92 ARG A N 1
ATOM 726 C CA . ARG A 1 92 ? 3.364 -3.327 -12.869 1.00 95.44 92 ARG A CA 1
ATOM 727 C C . ARG A 1 92 ? 4.096 -4.518 -12.246 1.00 95.44 92 ARG A C 1
ATOM 729 O O . ARG A 1 92 ? 3.587 -5.091 -11.293 1.00 95.44 92 ARG A O 1
ATOM 736 N N . ARG A 1 93 ? 5.270 -4.895 -12.769 1.00 95.25 93 ARG A N 1
ATOM 737 C CA . ARG A 1 93 ? 6.089 -5.970 -12.180 1.00 95.25 93 ARG A CA 1
ATOM 738 C C . ARG A 1 93 ? 6.592 -5.594 -10.793 1.00 95.25 93 ARG A C 1
ATOM 740 O O . ARG A 1 93 ? 6.464 -6.399 -9.886 1.00 95.25 93 ARG A O 1
ATOM 747 N N . GLU A 1 94 ? 7.090 -4.369 -10.631 1.00 94.62 94 GLU A N 1
ATOM 748 C CA . GLU A 1 94 ? 7.493 -3.827 -9.327 1.00 94.62 94 GLU A CA 1
ATOM 749 C C . GLU A 1 94 ? 6.325 -3.855 -8.335 1.00 94.62 94 GLU A C 1
ATOM 751 O O . GLU A 1 94 ? 6.481 -4.322 -7.219 1.00 94.62 94 GLU A O 1
ATOM 756 N N . MET A 1 95 ? 5.132 -3.444 -8.768 1.00 95.62 95 MET A N 1
ATOM 757 C CA . MET A 1 95 ? 3.900 -3.502 -7.982 1.00 95.62 95 MET A CA 1
ATOM 758 C C . MET A 1 95 ? 3.491 -4.939 -7.589 1.00 95.62 95 MET A C 1
ATOM 760 O O . MET A 1 95 ? 2.757 -5.130 -6.621 1.00 95.62 95 MET A O 1
ATOM 764 N N . GLY A 1 96 ? 3.952 -5.954 -8.315 1.00 94.31 96 GLY A N 1
ATOM 765 C CA . GLY A 1 96 ? 3.703 -7.363 -8.012 1.00 94.31 96 GLY A CA 1
ATOM 766 C C . GLY A 1 96 ? 4.718 -8.001 -7.061 1.00 94.31 96 GLY A C 1
ATOM 767 O O . GLY A 1 96 ? 4.614 -9.202 -6.817 1.00 94.31 96 GLY A O 1
ATOM 768 N N . SER A 1 97 ? 5.707 -7.254 -6.559 1.00 94.44 97 SER A N 1
ATOM 769 C CA . SER A 1 97 ? 6.750 -7.816 -5.699 1.00 94.44 97 SER A CA 1
ATOM 770 C C . SER A 1 97 ? 6.182 -8.364 -4.387 1.00 94.44 97 SER A C 1
ATOM 772 O O . SER A 1 97 ? 5.256 -7.809 -3.796 1.00 94.44 97 SER A O 1
ATOM 774 N N . TRP A 1 98 ? 6.745 -9.486 -3.938 1.00 92.25 98 TRP A N 1
ATOM 775 C CA . TRP A 1 98 ? 6.282 -10.249 -2.773 1.00 92.25 98 TRP A CA 1
ATOM 776 C C . TRP A 1 98 ? 6.370 -9.472 -1.448 1.00 92.25 98 TRP A C 1
ATOM 778 O O . TRP A 1 98 ? 5.622 -9.747 -0.512 1.00 92.25 98 TRP A O 1
ATOM 788 N N . ASP A 1 99 ? 7.269 -8.495 -1.388 1.00 92.38 99 ASP A N 1
ATOM 789 C CA . ASP A 1 99 ? 7.507 -7.601 -0.263 1.00 92.38 99 ASP A CA 1
ATOM 790 C C . ASP A 1 99 ? 6.541 -6.402 -0.233 1.00 92.38 99 ASP A C 1
ATOM 792 O O . ASP A 1 99 ? 6.496 -5.669 0.758 1.00 92.38 99 ASP A O 1
ATOM 796 N N . LEU A 1 100 ? 5.710 -6.207 -1.264 1.00 94.81 100 LEU A N 1
ATOM 797 C CA . LEU A 1 100 ? 4.738 -5.118 -1.299 1.00 94.81 100 LEU A CA 1
ATOM 798 C C . LEU A 1 100 ? 3.398 -5.481 -0.665 1.00 94.81 100 LEU A C 1
ATOM 800 O O . LEU A 1 100 ? 2.814 -6.553 -0.865 1.00 94.81 100 LEU A O 1
ATOM 804 N N . ARG A 1 101 ? 2.881 -4.509 0.086 1.00 95.00 101 ARG A N 1
ATOM 805 C CA . ARG A 1 101 ? 1.555 -4.522 0.699 1.00 95.00 101 ARG A CA 1
ATOM 806 C C . ARG A 1 101 ? 0.790 -3.291 0.235 1.00 95.00 101 ARG A C 1
ATOM 808 O O . ARG A 1 101 ? 1.376 -2.239 -0.009 1.00 95.00 101 ARG A O 1
ATOM 815 N N . TYR A 1 102 ? -0.522 -3.432 0.128 1.00 96.62 102 TYR A N 1
ATOM 816 C CA . TYR A 1 102 ? -1.415 -2.417 -0.409 1.00 96.62 102 TYR A CA 1
ATOM 817 C C . TYR A 1 102 ? -2.480 -2.043 0.605 1.00 96.62 102 TYR A C 1
ATOM 819 O O . TYR A 1 102 ? -3.249 -2.901 1.028 1.00 96.62 102 TYR A O 1
ATOM 827 N N . LEU A 1 103 ? -2.575 -0.751 0.912 1.00 96.25 103 LEU A N 1
ATOM 828 C CA . LEU A 1 103 ? -3.758 -0.161 1.529 1.00 96.25 103 LEU A CA 1
ATOM 829 C C . LEU A 1 103 ? -4.646 0.398 0.420 1.00 96.25 103 LEU A C 1
ATOM 831 O O . LEU A 1 103 ? -4.358 1.444 -0.159 1.00 96.25 103 LEU A O 1
ATOM 835 N N . VAL A 1 104 ? -5.710 -0.331 0.098 1.00 96.25 104 VAL A N 1
ATOM 836 C CA . VAL A 1 104 ? -6.664 0.059 -0.943 1.00 96.25 104 VAL A CA 1
ATOM 837 C C . VAL A 1 104 ? -7.839 0.767 -0.291 1.00 96.25 104 VAL A C 1
ATOM 839 O O . VAL A 1 104 ? -8.492 0.218 0.598 1.00 96.25 104 VAL A O 1
ATOM 842 N N . VAL A 1 105 ? -8.113 1.981 -0.761 1.00 95.31 105 VAL A N 1
ATOM 843 C CA . VAL A 1 105 ? -9.189 2.841 -0.267 1.00 95.31 105 VAL A CA 1
ATOM 844 C C . VAL A 1 105 ? -10.330 2.837 -1.278 1.00 95.31 105 VAL A C 1
ATOM 846 O O . VAL A 1 105 ? -10.115 3.131 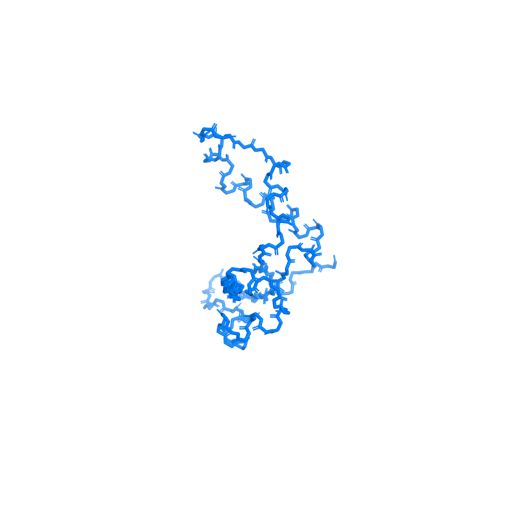-2.454 1.00 95.31 105 VAL A O 1
ATOM 849 N N . ARG A 1 106 ? -11.544 2.512 -0.829 1.00 93.69 106 ARG A N 1
ATOM 850 C CA . ARG A 1 106 ? -12.759 2.518 -1.658 1.00 93.69 106 ARG A CA 1
ATOM 851 C C . ARG A 1 106 ? -13.853 3.337 -0.996 1.00 93.69 106 ARG A C 1
ATOM 853 O O . ARG A 1 106 ? -14.041 3.232 0.211 1.00 93.69 106 ARG A O 1
ATOM 860 N N . GLU A 1 107 ? -14.580 4.126 -1.776 1.00 92.62 107 GLU A N 1
ATOM 861 C CA . GLU A 1 107 ? -15.774 4.829 -1.296 1.00 92.62 107 GLU A CA 1
ATOM 862 C C . GLU A 1 107 ? -16.880 3.813 -0.966 1.00 92.62 107 GLU A C 1
ATOM 864 O O . GLU A 1 107 ? -17.170 2.909 -1.748 1.00 92.62 107 GLU A O 1
ATOM 869 N N . VAL A 1 108 ? -17.476 3.937 0.216 1.00 88.81 108 VAL A N 1
ATOM 870 C CA . VAL A 1 108 ? -18.601 3.117 0.672 1.00 88.81 108 VAL A CA 1
ATOM 871 C C . VAL A 1 108 ? -19.855 3.585 -0.057 1.00 88.81 108 VAL A C 1
ATOM 873 O O . VAL A 1 108 ? -20.187 4.765 -0.017 1.00 88.81 108 VAL A O 1
ATOM 876 N N . GLY A 1 109 ? -20.553 2.664 -0.723 1.00 74.75 109 GLY A N 1
ATOM 877 C CA . GLY A 1 109 ? -21.766 2.980 -1.485 1.00 74.75 109 GLY A CA 1
ATOM 878 C C . GLY A 1 109 ? -21.512 3.446 -2.920 1.00 74.75 109 GLY A C 1
ATOM 879 O O . GLY A 1 109 ? -22.462 3.590 -3.683 1.00 74.75 109 GLY A O 1
ATOM 880 N N . ALA A 1 110 ? -20.251 3.601 -3.335 1.00 61.12 110 ALA A N 1
ATOM 881 C CA . ALA A 1 110 ? -19.929 3.584 -4.753 1.00 61.12 110 ALA A CA 1
ATOM 882 C C . ALA A 1 110 ? -20.047 2.124 -5.213 1.00 61.12 110 ALA A C 1
ATOM 884 O O . ALA A 1 110 ? -19.246 1.287 -4.802 1.00 61.12 110 ALA A O 1
ATOM 885 N N . GLY A 1 111 ? -21.096 1.794 -5.966 1.00 47.94 111 GLY A N 1
ATOM 886 C CA . GLY A 1 111 ? -21.312 0.446 -6.487 1.00 47.94 111 GLY A CA 1
ATOM 887 C C . GLY A 1 111 ? -20.124 0.001 -7.337 1.00 47.94 111 GLY A C 1
ATOM 888 O O . GLY A 1 111 ? -19.963 0.455 -8.465 1.00 47.94 111 GLY A O 1
ATOM 889 N N . TRP A 1 112 ? -19.289 -0.867 -6.780 1.00 49.47 112 TRP A N 1
ATOM 890 C CA . TRP A 1 112 ? -18.253 -1.589 -7.507 1.00 49.47 112 TRP A CA 1
ATOM 891 C C . TRP A 1 112 ? -18.402 -3.062 -7.123 1.00 49.47 112 TRP A C 1
ATOM 893 O O . TRP A 1 112 ? -17.903 -3.480 -6.077 1.00 49.47 112 TRP A O 1
ATOM 903 N N . GLU A 1 113 ? -19.163 -3.794 -7.940 1.00 34.19 113 GLU A N 1
ATOM 904 C CA . GLU A 1 113 ? -19.153 -5.265 -8.005 1.00 34.19 113 GLU A CA 1
ATOM 905 C C . GLU A 1 113 ? -17.922 -5.777 -8.775 1.00 34.19 113 GLU A C 1
ATOM 907 O O . GLU A 1 113 ? -17.526 -5.162 -9.798 1.00 34.19 113 GLU A O 1
#

Organism: NCBI:txid28548

pLDDT: mean 89.07, std 13.03, range [34.19, 97.19]

Radius of gyration: 18.57 Å; chains: 1; bounding box: 55×47×34 Å

Foldseek 3Di:
DDPPPPDPDPLRVLLPDDPVVNCVVPHDPCVVPQKDWPDDDPPDDTWMKGKDKDFLVGDDPVQLVVVLVVCCVPCQVVQCVDPNHDDSVVVSVVSSDSSDMDTDMDIDPPDDD

Sequence (113 aa):
MSTQDLDPDPITTACAKSLEDFERDYMPPRSSYALYAPPPKPDAPTKSYKINLYKANTLHTRDLTACLNLIERTSGKHYRGSRLGWNGVRKRREMGSWDLRYLVVREVGAGWE

Secondary structure (DSSP, 8-state):
------PPPHHHHHHHS-HHHHHHHHS--GGGTSEE-PPPBTTB----EEEEEEETTTS-HHHHHHHHHHHHHHHHHHHHTSTT---HHHHHHHHT-TT-EEEEEEETTS---